Protein AF-A0A1C6HH45-F1 (afdb_monomer_lite)

pLDDT: mean 77.35, std 13.87, range [34.31, 92.75]

Secondary structure (DSSP, 8-state):
--PPPP-HHHHHHHHHHHHTTSTHHHHHHHHHHTS--SS---PPPPHHHHHHTTTSEEEETTTTEEEEEEESSSS-EEEEEEPSSS-EEEEE-TT--EESSPPPPPPP--

Radius of gyration: 18.51 Å; chains: 1; bounding box: 34×42×55 Å

Structure (mmCIF, N/CA/C/O backbone):
data_AF-A0A1C6HH45-F1
#
_entry.id   AF-A0A1C6HH45-F1
#
loop_
_atom_site.group_PDB
_atom_site.id
_atom_site.type_symbol
_atom_site.label_atom_id
_atom_site.label_alt_id
_atom_site.label_comp_id
_atom_site.label_asym_id
_atom_site.label_entity_id
_atom_site.label_seq_id
_atom_site.pdbx_PDB_ins_code
_atom_site.Cartn_x
_atom_site.Cartn_y
_atom_site.Cartn_z
_atom_site.occupancy
_atom_site.B_iso_or_equiv
_atom_site.auth_seq_id
_atom_site.auth_comp_id
_atom_site.auth_asym_id
_atom_site.auth_atom_id
_atom_site.pdbx_PDB_model_num
ATOM 1 N N . MET A 1 1 ? 0.705 -23.686 -12.872 1.00 34.31 1 MET A N 1
ATOM 2 C CA . MET A 1 1 ? 1.581 -22.499 -13.022 1.00 34.31 1 MET A CA 1
ATOM 3 C C . MET A 1 1 ? 0.678 -21.273 -13.137 1.00 34.31 1 MET A C 1
ATOM 5 O O . MET A 1 1 ? -0.115 -21.223 -14.065 1.00 34.31 1 MET A O 1
ATOM 9 N N . LYS A 1 2 ? 0.686 -20.358 -12.158 1.00 37.88 2 LYS A N 1
ATOM 10 C CA . LYS A 1 2 ? -0.200 -19.178 -12.140 1.00 37.88 2 LYS A CA 1
ATOM 11 C C . LYS A 1 2 ? 0.419 -18.113 -13.059 1.00 37.88 2 LYS A C 1
ATOM 13 O O . LYS A 1 2 ? 1.498 -17.610 -12.764 1.00 37.88 2 LYS A O 1
ATOM 18 N N . VAL A 1 3 ? -0.192 -17.879 -14.220 1.00 35.16 3 VAL A N 1
ATOM 19 C CA . VAL A 1 3 ? 0.297 -16.951 -15.256 1.00 35.16 3 VAL A CA 1
ATOM 20 C C . VAL A 1 3 ? 0.375 -15.533 -14.674 1.00 35.16 3 VAL A C 1
ATOM 22 O O . VAL A 1 3 ? -0.574 -15.086 -14.037 1.00 35.16 3 VAL A O 1
ATOM 25 N N . ARG A 1 4 ? 1.509 -14.840 -14.856 1.00 42.97 4 ARG A N 1
ATOM 26 C CA . ARG A 1 4 ? 1.687 -13.443 -14.421 1.00 42.97 4 ARG A CA 1
ATOM 27 C C . ARG A 1 4 ? 0.871 -12.529 -15.347 1.00 42.97 4 ARG A C 1
ATOM 29 O O . ARG A 1 4 ? 1.178 -12.514 -16.541 1.00 42.97 4 ARG A O 1
ATOM 36 N N . PRO A 1 5 ? -0.152 -11.813 -14.850 1.00 47.81 5 PRO A N 1
ATOM 37 C CA . PRO A 1 5 ? -0.999 -10.982 -15.691 1.00 47.81 5 PRO A CA 1
ATOM 38 C C . PRO A 1 5 ? -0.202 -9.817 -16.257 1.00 47.81 5 PRO A C 1
ATOM 40 O O . PRO A 1 5 ? 0.573 -9.171 -15.555 1.00 47.81 5 PRO A O 1
ATOM 43 N N . ILE A 1 6 ? -0.373 -9.599 -17.549 1.00 55.88 6 ILE A N 1
ATOM 44 C CA . ILE A 1 6 ? 0.282 -8.553 -18.315 1.00 55.88 6 ILE A CA 1
ATOM 45 C C . ILE A 1 6 ? -0.082 -7.172 -17.749 1.00 55.88 6 ILE A C 1
ATOM 47 O O . ILE A 1 6 ? -1.249 -6.872 -17.518 1.00 55.88 6 ILE A O 1
ATOM 51 N N . ASP A 1 7 ? 0.937 -6.335 -17.553 1.00 65.69 7 ASP A N 1
ATOM 52 C CA . ASP A 1 7 ? 0.807 -4.917 -17.225 1.00 65.69 7 ASP A CA 1
ATOM 53 C C . ASP A 1 7 ? 0.201 -4.171 -18.425 1.00 65.69 7 ASP A C 1
ATOM 55 O O . ASP A 1 7 ? 0.869 -3.940 -19.440 1.00 65.69 7 ASP A O 1
ATOM 59 N N . ALA A 1 8 ? -1.087 -3.832 -18.327 1.00 64.88 8 ALA A N 1
ATOM 60 C CA . ALA A 1 8 ? -1.814 -3.105 -19.363 1.00 64.88 8 ALA A CA 1
ATOM 61 C C . ALA A 1 8 ? -1.134 -1.769 -19.713 1.00 64.88 8 ALA A C 1
ATOM 63 O O . ALA A 1 8 ? -1.141 -1.379 -20.879 1.00 64.88 8 ALA A O 1
ATOM 64 N N . ASN A 1 9 ? -0.450 -1.119 -18.762 1.00 67.00 9 ASN A N 1
ATOM 65 C CA . ASN A 1 9 ? 0.276 0.127 -19.022 1.00 67.00 9 ASN A CA 1
ATOM 66 C C . ASN A 1 9 ? 1.477 -0.108 -19.939 1.00 67.00 9 ASN A C 1
ATOM 68 O O . ASN A 1 9 ? 1.719 0.655 -20.877 1.00 67.00 9 ASN A O 1
ATOM 72 N N . LYS A 1 10 ? 2.202 -1.212 -19.731 1.00 69.56 10 LYS A N 1
ATOM 73 C CA . LYS A 1 10 ? 3.293 -1.620 -20.622 1.00 69.56 10 LYS A CA 1
ATOM 74 C C . LYS A 1 10 ? 2.781 -1.943 -22.026 1.00 69.56 10 LYS A C 1
ATOM 76 O O . LYS A 1 10 ? 3.432 -1.565 -23.000 1.00 69.56 10 LYS A O 1
ATOM 81 N N . LEU A 1 11 ? 1.624 -2.598 -22.142 1.00 74.44 11 LEU A N 1
ATOM 82 C CA . LEU A 1 11 ? 0.983 -2.874 -23.434 1.00 74.44 11 LEU A CA 1
ATOM 83 C C . LEU A 1 11 ? 0.544 -1.592 -24.150 1.00 74.44 11 LEU A C 1
ATOM 85 O O . LEU A 1 11 ? 0.846 -1.437 -25.330 1.00 74.44 11 LEU A O 1
ATOM 89 N N . LEU A 1 12 ? -0.104 -0.662 -23.443 1.00 74.50 12 LEU A N 1
ATOM 90 C CA . LEU A 1 12 ? -0.526 0.631 -23.992 1.00 74.50 12 LEU A CA 1
ATOM 91 C C . LEU A 1 12 ? 0.666 1.451 -24.491 1.00 74.50 12 LEU A C 1
ATOM 93 O O . LEU A 1 12 ? 0.608 2.024 -25.578 1.00 74.50 12 LEU A O 1
ATOM 97 N N . ARG A 1 13 ? 1.776 1.455 -23.742 1.00 74.69 13 ARG A N 1
ATOM 98 C CA . ARG A 1 13 ? 3.011 2.132 -24.156 1.00 74.69 13 ARG A CA 1
ATOM 99 C C . ARG A 1 13 ? 3.567 1.544 -25.452 1.00 74.69 13 ARG A C 1
ATOM 101 O O . ARG A 1 13 ? 3.833 2.282 -26.392 1.00 74.69 13 ARG A O 1
ATOM 108 N N . VAL A 1 14 ? 3.697 0.218 -25.524 1.00 76.56 14 VAL A N 1
ATOM 109 C CA . VAL A 1 14 ? 4.181 -0.477 -26.730 1.00 76.56 14 VAL A CA 1
ATOM 110 C C . VAL A 1 14 ? 3.245 -0.242 -27.917 1.00 76.56 14 VAL A C 1
ATOM 112 O O . VAL A 1 14 ? 3.727 -0.023 -29.028 1.00 76.56 14 VAL A O 1
ATOM 115 N N . LEU A 1 15 ? 1.931 -0.251 -27.689 1.00 81.50 15 LEU A N 1
ATOM 116 C CA . LEU A 1 15 ? 0.933 -0.009 -28.724 1.00 81.50 15 LEU A CA 1
ATOM 117 C C . LEU A 1 15 ? 1.058 1.404 -29.304 1.00 81.50 15 LEU A C 1
ATOM 119 O O . LEU A 1 15 ? 1.147 1.552 -30.519 1.00 81.50 15 LEU A O 1
ATOM 123 N N . ASN A 1 16 ? 1.128 2.429 -28.454 1.00 78.81 16 ASN A N 1
ATOM 124 C CA . ASN A 1 16 ? 1.261 3.813 -28.908 1.00 78.81 16 ASN A CA 1
ATOM 125 C C . ASN A 1 16 ? 2.582 4.043 -29.650 1.00 78.81 16 ASN A C 1
ATOM 127 O O . ASN A 1 16 ? 2.571 4.623 -30.733 1.00 78.81 16 ASN A O 1
ATOM 131 N N . SER A 1 17 ? 3.701 3.541 -29.116 1.00 80.38 17 SER A N 1
ATOM 132 C CA . SER A 1 17 ? 5.020 3.743 -29.726 1.00 80.38 17 SER A CA 1
ATOM 133 C C . SER A 1 17 ? 5.175 3.060 -31.087 1.00 80.38 17 SER A C 1
ATOM 135 O O . SER A 1 17 ? 5.828 3.613 -31.963 1.00 80.38 17 SER A O 1
ATOM 137 N N . ASN A 1 18 ? 4.596 1.870 -31.281 1.00 78.62 18 ASN A N 1
ATOM 138 C CA . ASN A 1 18 ? 4.813 1.086 -32.505 1.00 78.62 18 ASN A CA 1
ATOM 139 C C . ASN A 1 18 ? 3.662 1.183 -33.508 1.00 78.62 18 ASN A C 1
ATOM 141 O O . ASN A 1 18 ? 3.886 1.041 -34.705 1.00 78.62 18 ASN A O 1
ATOM 145 N N . PHE A 1 19 ? 2.434 1.413 -33.039 1.00 77.19 19 PHE A N 1
ATOM 146 C CA . PHE A 1 19 ? 1.228 1.282 -33.858 1.00 77.19 19 PHE A CA 1
ATOM 147 C C . PHE A 1 19 ? 0.311 2.506 -33.804 1.00 77.19 19 PHE A C 1
ATOM 149 O O . PHE A 1 19 ? -0.672 2.532 -34.540 1.00 77.19 19 PHE A O 1
ATOM 156 N N . GLY A 1 20 ? 0.622 3.539 -33.009 1.00 69.88 20 GLY A N 1
ATOM 157 C CA . GLY A 1 20 ? -0.244 4.709 -32.797 1.00 69.88 20 GLY A CA 1
ATOM 158 C C . GLY A 1 20 ? -0.635 5.487 -34.064 1.00 69.88 20 GLY A C 1
ATOM 159 O O . GLY A 1 20 ? -1.624 6.210 -34.054 1.00 69.88 20 GLY A O 1
ATOM 160 N N . HIS A 1 21 ? 0.094 5.301 -35.167 1.00 71.31 21 HIS A N 1
ATOM 161 C CA . HIS A 1 21 ? -0.182 5.901 -36.478 1.00 71.31 21 HIS A CA 1
ATOM 162 C C . HIS A 1 21 ? -1.142 5.073 -37.358 1.00 71.31 21 HIS A C 1
ATOM 164 O O . HIS A 1 21 ? -1.508 5.508 -38.448 1.00 71.31 21 HIS A O 1
ATOM 170 N N . THR A 1 22 ? -1.552 3.879 -36.920 1.00 72.06 22 THR A N 1
ATOM 171 C CA . THR A 1 22 ? -2.461 2.997 -37.669 1.00 72.06 22 THR A CA 1
ATOM 172 C C . THR A 1 22 ? -3.874 3.036 -37.091 1.00 72.06 22 THR A C 1
ATOM 174 O O . THR A 1 22 ? -4.062 3.007 -35.876 1.00 72.06 22 THR A O 1
ATOM 177 N N . GLY A 1 23 ? -4.898 3.031 -37.953 1.00 68.75 23 GLY A N 1
ATOM 178 C CA . GLY A 1 23 ? -6.306 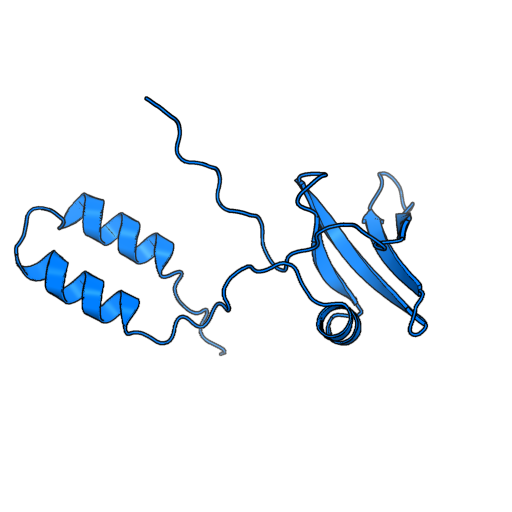3.056 -37.518 1.00 68.75 23 GLY A CA 1
ATOM 179 C C . GLY A 1 23 ? -6.713 1.881 -36.612 1.00 68.75 23 GLY A C 1
ATOM 180 O O . GLY A 1 23 ? -7.642 2.005 -35.819 1.00 68.75 23 GLY A O 1
ATOM 181 N N . GLY A 1 24 ? -5.982 0.759 -36.664 1.00 72.81 24 GLY A N 1
ATOM 182 C CA . GLY A 1 24 ? -6.198 -0.398 -35.789 1.00 72.81 24 GLY A CA 1
ATOM 183 C C . GLY A 1 24 ? -5.767 -0.188 -34.331 1.00 72.81 24 GLY A C 1
ATOM 184 O O . GLY A 1 24 ? -6.254 -0.898 -33.450 1.00 72.81 24 GLY A O 1
ATOM 185 N N . ALA A 1 25 ? -4.909 0.797 -34.041 1.00 75.88 25 ALA A N 1
ATOM 186 C CA . ALA A 1 25 ? -4.446 1.057 -32.678 1.00 75.88 25 ALA A CA 1
ATOM 187 C C . ALA A 1 25 ? -5.560 1.572 -31.761 1.00 75.88 25 ALA A C 1
ATOM 189 O O . ALA A 1 25 ? -5.589 1.215 -30.586 1.00 75.88 25 ALA A O 1
ATOM 190 N N . ALA A 1 26 ? -6.522 2.331 -32.294 1.00 72.50 26 ALA A N 1
ATOM 191 C CA . ALA A 1 26 ? -7.687 2.771 -31.527 1.00 72.50 26 ALA A CA 1
ATOM 192 C C . ALA A 1 26 ? -8.530 1.577 -31.041 1.00 72.50 26 ALA A C 1
ATOM 194 O O . ALA A 1 26 ? -8.914 1.522 -29.874 1.00 72.50 26 ALA A O 1
ATOM 195 N N . VAL A 1 27 ? -8.740 0.581 -31.909 1.00 77.44 27 VAL A N 1
ATOM 196 C CA . VAL A 1 27 ? -9.486 -0.645 -31.579 1.00 77.44 27 VAL A CA 1
ATOM 197 C C . VAL A 1 27 ? -8.721 -1.498 -30.565 1.00 77.44 27 VAL A C 1
ATOM 199 O O . VAL A 1 27 ? -9.301 -1.975 -29.594 1.00 77.44 27 VAL A O 1
ATOM 202 N N . MET A 1 28 ? -7.404 -1.658 -30.734 1.00 76.00 28 MET A N 1
ATOM 203 C CA . MET A 1 28 ? -6.580 -2.389 -29.762 1.00 76.00 28 MET A CA 1
ATOM 204 C C . MET A 1 28 ? -6.543 -1.700 -28.396 1.00 76.00 28 MET A C 1
ATOM 206 O O . MET A 1 28 ? -6.587 -2.383 -27.377 1.00 76.00 28 MET A O 1
ATOM 210 N N . LYS A 1 29 ? -6.515 -0.364 -28.357 1.00 74.44 29 LYS A N 1
ATOM 211 C CA . LYS A 1 29 ? -6.575 0.406 -27.111 1.00 74.44 29 LYS A CA 1
ATOM 212 C C . LYS A 1 29 ? -7.884 0.149 -26.366 1.00 74.44 29 LYS A C 1
ATOM 214 O O . LYS A 1 29 ? -7.842 -0.201 -25.192 1.00 74.44 29 LYS A O 1
ATOM 219 N N . GLN A 1 30 ? -9.016 0.208 -27.070 1.00 72.94 30 GLN A N 1
ATOM 220 C CA . GLN A 1 30 ? -10.324 -0.114 -26.492 1.00 72.94 30 GLN A CA 1
ATOM 221 C C . GLN A 1 30 ? -10.396 -1.554 -25.976 1.00 72.94 30 GLN A C 1
ATOM 223 O O . GLN A 1 30 ? -10.958 -1.792 -24.914 1.00 72.94 30 GLN A O 1
ATOM 228 N N . LEU A 1 31 ? -9.802 -2.519 -26.685 1.00 73.88 31 LEU A N 1
ATOM 229 C CA . LEU A 1 31 ? -9.756 -3.912 -26.234 1.00 73.88 31 LEU A CA 1
ATOM 230 C C . LEU A 1 31 ? -8.905 -4.093 -24.974 1.00 73.88 31 LEU A C 1
ATOM 232 O O . LEU A 1 31 ? -9.283 -4.894 -24.124 1.00 73.88 31 LEU A O 1
ATOM 236 N N . ILE A 1 32 ? -7.790 -3.364 -24.849 1.00 74.25 32 ILE A N 1
ATOM 237 C CA . ILE A 1 32 ? -6.926 -3.373 -23.657 1.00 74.25 32 ILE A CA 1
ATOM 238 C C . ILE A 1 32 ? -7.634 -2.712 -22.470 1.00 74.25 32 ILE A C 1
ATOM 240 O O . ILE A 1 32 ? -7.600 -3.261 -21.375 1.00 74.25 32 ILE A O 1
ATOM 244 N N . GLU A 1 33 ? -8.301 -1.577 -22.682 1.00 66.94 33 GLU A N 1
ATOM 245 C CA . GLU A 1 33 ? -9.089 -0.880 -21.652 1.00 66.94 33 GLU A CA 1
ATOM 246 C C . GLU A 1 33 ? -10.320 -1.690 -21.216 1.00 66.94 33 GLU A C 1
ATOM 248 O O . GLU A 1 33 ? -10.710 -1.647 -20.052 1.00 66.94 33 GLU A O 1
ATOM 253 N N . ALA A 1 34 ? -10.914 -2.459 -22.133 1.00 64.31 34 ALA A N 1
ATOM 254 C CA . ALA A 1 34 ? -12.034 -3.353 -21.853 1.00 64.31 34 ALA A CA 1
ATOM 255 C C . ALA A 1 34 ? -11.603 -4.704 -21.262 1.00 64.31 34 ALA A C 1
ATOM 257 O O . ALA A 1 34 ? -12.460 -5.460 -20.794 1.00 64.31 34 ALA A O 1
ATOM 258 N N . GLN A 1 35 ? -10.304 -5.043 -21.278 1.00 68.00 35 GLN A N 1
ATOM 259 C CA . GLN A 1 35 ? -9.839 -6.182 -20.494 1.00 68.00 35 GLN A CA 1
ATOM 260 C C . GLN A 1 35 ? -10.073 -5.856 -19.019 1.00 68.00 35 GLN A C 1
ATOM 262 O O . GLN A 1 35 ? -9.732 -4.757 -18.585 1.00 68.00 35 GLN A O 1
ATOM 267 N N . PRO A 1 36 ? -10.592 -6.799 -18.217 1.00 51.84 36 PRO A N 1
ATOM 268 C CA . PRO A 1 36 ? -10.591 -6.633 -16.776 1.00 51.84 36 PRO A CA 1
ATOM 269 C C . PRO A 1 36 ? -9.131 -6.508 -16.330 1.00 51.84 36 PRO A C 1
ATOM 271 O O . PRO A 1 36 ? -8.401 -7.498 -16.246 1.00 51.84 36 PRO A O 1
ATOM 274 N N . THR A 1 37 ? -8.674 -5.278 -16.100 1.00 53.47 37 THR A N 1
ATOM 275 C CA . THR A 1 37 ? -7.344 -5.020 -15.567 1.00 53.47 37 THR A CA 1
ATOM 276 C C . THR A 1 37 ? -7.304 -5.655 -14.186 1.00 53.47 37 THR A C 1
ATOM 278 O O . THR A 1 37 ? -7.997 -5.229 -13.265 1.00 53.47 37 THR A O 1
ATOM 281 N N . LEU A 1 38 ? -6.529 -6.731 -14.050 1.00 50.50 38 LEU A N 1
ATOM 282 C CA . LEU A 1 38 ? -6.432 -7.498 -12.805 1.00 50.50 38 LEU A CA 1
ATOM 283 C C . LEU A 1 38 ? -5.787 -6.699 -11.661 1.00 50.50 38 LEU A C 1
ATOM 285 O O . LEU A 1 38 ? -5.841 -7.119 -10.506 1.00 50.50 38 LEU A O 1
ATOM 289 N N . THR A 1 39 ? -5.189 -5.548 -11.961 1.00 54.94 39 THR A N 1
ATOM 290 C CA . THR A 1 39 ? -4.741 -4.576 -10.970 1.00 54.94 39 THR A CA 1
ATOM 291 C C . THR A 1 39 ? -5.910 -3.670 -10.605 1.00 54.94 39 THR A C 1
ATOM 293 O O . THR A 1 39 ? -6.365 -2.874 -11.425 1.00 54.94 39 THR A O 1
ATOM 296 N N . LYS A 1 40 ? -6.386 -3.777 -9.358 1.00 57.50 40 LYS A N 1
ATOM 297 C CA . LYS A 1 40 ? -7.233 -2.736 -8.760 1.00 57.50 40 LYS A CA 1
ATOM 298 C C . LYS A 1 40 ? -6.544 -1.370 -8.945 1.00 57.50 40 LYS A C 1
ATOM 300 O O . LYS A 1 40 ? -5.309 -1.332 -8.862 1.00 57.50 40 LYS A O 1
ATOM 305 N N . PRO A 1 41 ? -7.292 -0.275 -9.178 1.00 60.56 41 PRO A N 1
ATOM 306 C CA . PRO A 1 41 ? -6.715 1.066 -9.160 1.00 60.56 41 PRO A CA 1
ATOM 307 C C . PRO A 1 41 ? -5.893 1.253 -7.877 1.00 60.56 41 PRO A C 1
ATOM 309 O O . PRO A 1 41 ? -6.281 0.772 -6.810 1.00 60.56 41 PRO A O 1
ATOM 312 N N . ASN A 1 42 ? -4.714 1.873 -7.996 1.00 73.19 42 ASN A N 1
ATOM 313 C CA . ASN A 1 42 ? -3.780 2.060 -6.881 1.00 73.19 42 ASN A CA 1
ATOM 314 C C . ASN A 1 42 ? -4.244 3.224 -5.993 1.00 73.19 42 ASN A C 1
ATOM 316 O O . ASN A 1 42 ? -3.587 4.257 -5.884 1.00 73.19 42 ASN A O 1
ATOM 320 N N . GLU A 1 43 ? -5.432 3.062 -5.426 1.00 81.19 43 GLU A N 1
ATOM 321 C CA . GLU A 1 43 ? -6.032 3.959 -4.449 1.00 81.19 43 GLU A CA 1
ATOM 322 C C . GLU A 1 43 ? -5.354 3.776 -3.082 1.00 81.19 43 GLU A C 1
ATOM 324 O O . GLU A 1 43 ? -4.770 2.714 -2.817 1.00 81.19 43 GLU A O 1
ATOM 329 N N . PRO A 1 44 ? -5.385 4.801 -2.209 1.00 86.19 44 PRO A N 1
ATOM 330 C CA . PRO A 1 44 ? -4.884 4.654 -0.851 1.00 86.19 44 PRO A CA 1
ATOM 331 C C . PRO A 1 44 ? -5.668 3.550 -0.135 1.00 86.19 44 PRO A C 1
ATOM 333 O O . PRO A 1 44 ? -6.899 3.560 -0.117 1.00 86.19 44 PRO A O 1
ATOM 336 N N . LEU A 1 45 ? -4.942 2.598 0.447 1.00 87.81 45 LEU A N 1
ATOM 337 C CA . LEU A 1 45 ? -5.524 1.449 1.126 1.00 87.81 45 LEU A CA 1
ATOM 338 C C . LEU A 1 45 ? -6.3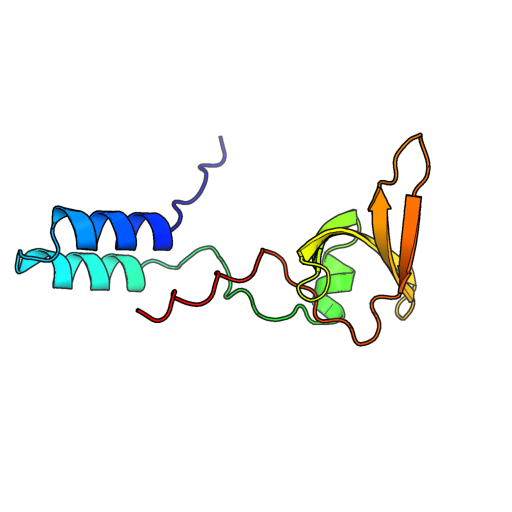55 1.907 2.322 1.00 87.81 45 LEU A C 1
ATOM 340 O O . LEU A 1 45 ? -5.921 2.719 3.143 1.00 87.81 45 LEU A O 1
ATOM 344 N N . THR A 1 46 ? -7.551 1.342 2.438 1.00 89.38 46 THR A N 1
ATOM 345 C CA . THR A 1 46 ? -8.405 1.565 3.605 1.00 89.38 46 THR A CA 1
ATOM 346 C C . THR A 1 46 ? -7.881 0.801 4.822 1.00 89.38 46 THR A C 1
ATOM 348 O O . THR A 1 46 ? -7.195 -0.212 4.689 1.00 89.38 46 THR A O 1
ATOM 351 N N . MET A 1 47 ? -8.256 1.230 6.035 1.00 86.88 47 MET A N 1
ATOM 352 C CA . MET A 1 47 ? -7.845 0.547 7.274 1.00 86.88 47 MET A CA 1
ATOM 353 C C . MET A 1 47 ? -8.243 -0.938 7.284 1.00 86.88 47 MET A C 1
ATOM 355 O O . MET A 1 47 ? -7.487 -1.791 7.73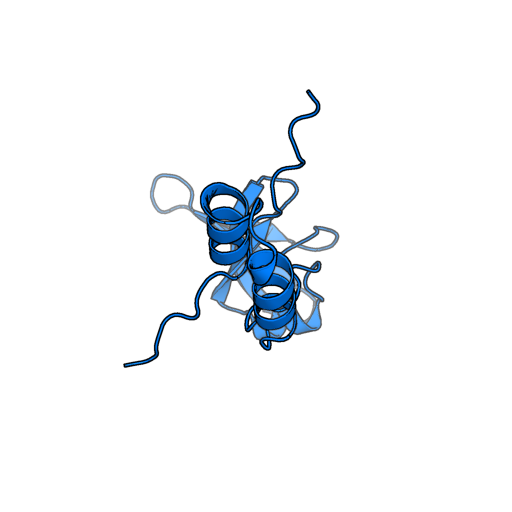7 1.00 86.88 47 MET A O 1
ATOM 359 N N . LYS A 1 48 ? -9.407 -1.266 6.713 1.00 87.56 48 LYS A N 1
ATOM 360 C CA . LYS A 1 48 ? -9.863 -2.651 6.565 1.00 87.56 48 LYS A CA 1
ATOM 361 C C . LYS A 1 48 ? -8.940 -3.465 5.652 1.00 87.56 48 LYS A C 1
ATOM 363 O O . LYS A 1 48 ? -8.559 -4.574 6.010 1.00 87.56 48 LYS A O 1
ATOM 368 N N . GLU A 1 49 ? -8.568 -2.919 4.496 1.00 87.88 49 GLU A N 1
ATOM 369 C CA . GLU A 1 49 ? -7.663 -3.599 3.560 1.00 87.88 49 GLU A CA 1
ATOM 370 C C . GLU A 1 49 ? -6.258 -3.762 4.137 1.00 87.88 49 GLU A C 1
ATOM 372 O O . GLU A 1 49 ? -5.624 -4.789 3.913 1.00 87.88 49 GLU A O 1
ATOM 377 N N . LEU A 1 50 ? -5.787 -2.787 4.915 1.00 89.06 50 LEU A N 1
ATOM 378 C CA . LEU A 1 50 ? -4.525 -2.885 5.645 1.00 89.06 50 LEU A CA 1
ATOM 379 C C . LEU A 1 50 ? -4.563 -4.055 6.639 1.00 89.06 50 LEU A C 1
ATOM 381 O O . LEU A 1 50 ? -3.649 -4.875 6.650 1.00 89.06 50 LEU A O 1
ATOM 385 N N . ARG A 1 51 ? -5.655 -4.230 7.392 1.00 87.38 51 ARG A N 1
ATOM 386 C CA . ARG A 1 51 ? -5.805 -5.394 8.286 1.00 87.38 51 ARG A CA 1
ATOM 387 C C . ARG A 1 51 ? -5.743 -6.728 7.533 1.00 87.38 51 ARG A C 1
ATOM 389 O O . ARG A 1 51 ? -5.072 -7.657 7.977 1.00 87.38 51 ARG A O 1
ATOM 396 N N . GLU A 1 52 ? -6.390 -6.817 6.372 1.00 88.81 52 GLU A N 1
ATOM 397 C CA . GLU A 1 52 ? -6.348 -8.011 5.506 1.00 88.81 52 GLU A CA 1
ATOM 398 C C . GLU A 1 52 ? -4.947 -8.283 4.922 1.00 88.81 52 GLU A C 1
ATOM 400 O O . GLU A 1 52 ? -4.642 -9.406 4.516 1.00 88.81 52 GLU A O 1
ATOM 405 N N . MET A 1 53 ? -4.087 -7.264 4.880 1.00 88.81 53 MET A N 1
ATOM 406 C CA . MET A 1 53 ? -2.733 -7.311 4.329 1.00 88.81 53 MET A CA 1
ATOM 407 C C . MET A 1 53 ? -1.638 -7.525 5.385 1.00 88.81 53 MET A C 1
ATOM 409 O O . MET A 1 53 ? -0.468 -7.288 5.090 1.00 88.81 53 MET A O 1
ATOM 413 N N . ASN A 1 54 ? -1.971 -7.994 6.590 1.00 91.19 54 ASN A N 1
ATOM 414 C CA . ASN A 1 54 ? -0.972 -8.279 7.623 1.00 91.19 54 ASN A CA 1
ATOM 415 C C . ASN A 1 54 ? 0.166 -9.184 7.097 1.00 91.19 54 ASN A C 1
ATOM 417 O O . ASN A 1 54 ? -0.080 -10.236 6.502 1.00 91.19 54 ASN A O 1
ATOM 421 N N . GLY A 1 55 ? 1.414 -8.762 7.298 1.00 88.31 55 GLY A N 1
ATOM 422 C CA . GLY A 1 55 ? 2.628 -9.426 6.820 1.00 88.31 55 GLY A CA 1
ATOM 423 C C . GLY A 1 55 ? 2.950 -9.217 5.335 1.00 88.31 55 GLY A C 1
ATOM 424 O O . GLY A 1 55 ? 3.936 -9.773 4.849 1.00 88.31 55 GLY A O 1
ATOM 425 N N . GLN A 1 56 ? 2.150 -8.449 4.588 1.00 91.88 56 GLN A N 1
ATOM 426 C CA . GLN A 1 56 ? 2.408 -8.154 3.174 1.00 91.88 56 GLN A CA 1
ATOM 427 C C . GLN A 1 56 ? 3.201 -6.851 2.996 1.00 91.88 56 GLN A C 1
ATOM 429 O O . GLN A 1 56 ? 3.093 -5.938 3.818 1.00 91.88 56 GLN A O 1
ATOM 434 N N . PRO A 1 57 ? 3.990 -6.730 1.912 1.00 91.00 57 PRO A N 1
ATOM 435 C CA . PRO A 1 57 ? 4.665 -5.485 1.586 1.00 91.00 57 PRO A CA 1
ATOM 436 C C . PRO A 1 57 ? 3.668 -4.419 1.121 1.00 91.00 57 PRO A C 1
ATOM 438 O O . PRO A 1 57 ? 2.741 -4.694 0.354 1.00 91.00 57 PRO A O 1
ATOM 441 N N . VAL A 1 58 ? 3.906 -3.187 1.551 1.00 90.69 58 VAL A N 1
ATOM 442 C CA . VAL A 1 58 ? 3.135 -1.997 1.198 1.00 90.69 58 VAL A CA 1
ATOM 443 C C . VAL A 1 58 ? 4.063 -0.848 0.806 1.00 90.69 58 VAL A C 1
ATOM 445 O O . VAL A 1 58 ? 5.217 -0.784 1.235 1.00 90.69 58 VAL A O 1
ATOM 448 N N . TRP A 1 59 ? 3.559 0.059 -0.025 1.00 90.81 59 TRP A N 1
ATOM 449 C CA . TRP A 1 59 ? 4.271 1.240 -0.499 1.00 90.81 59 TRP A CA 1
ATOM 450 C C . TRP A 1 59 ? 3.842 2.486 0.275 1.00 90.81 59 TRP A C 1
ATOM 452 O O . TRP A 1 59 ? 2.654 2.815 0.323 1.00 90.81 59 TRP A O 1
ATOM 462 N N . LEU A 1 60 ? 4.807 3.215 0.832 1.00 89.88 60 LEU A N 1
ATOM 463 C CA . LEU A 1 60 ? 4.574 4.508 1.469 1.00 89.88 60 LEU A CA 1
ATOM 464 C C . LEU A 1 60 ? 4.913 5.615 0.475 1.00 89.88 60 LEU A C 1
ATOM 466 O O . LEU A 1 60 ? 6.074 5.807 0.117 1.00 89.88 60 LEU A O 1
ATOM 470 N N . ALA A 1 61 ? 3.900 6.361 0.029 1.00 86.69 61 ALA A N 1
ATOM 471 C CA . ALA A 1 61 ? 4.089 7.373 -1.011 1.00 86.69 61 ALA A CA 1
ATOM 472 C C . ALA A 1 61 ? 4.908 8.586 -0.548 1.00 86.69 61 ALA A C 1
ATOM 474 O O . ALA A 1 61 ? 5.651 9.146 -1.347 1.00 86.69 61 ALA A O 1
ATOM 475 N N . GLU A 1 62 ? 4.782 8.973 0.722 1.00 85.12 62 GLU A N 1
ATOM 476 C CA . GLU A 1 62 ? 5.489 10.128 1.295 1.00 85.12 62 GLU A CA 1
ATOM 477 C C . GLU A 1 62 ? 6.999 9.894 1.363 1.00 85.12 62 GLU A C 1
ATOM 479 O O . GLU A 1 62 ? 7.786 10.760 0.996 1.00 85.12 62 GLU A O 1
ATOM 484 N N . GLU A 1 63 ? 7.395 8.695 1.786 1.00 84.44 63 GLU A N 1
ATOM 485 C CA . GLU A 1 63 ? 8.800 8.320 1.948 1.00 84.44 63 GLU A CA 1
ATOM 486 C C . GLU A 1 63 ? 9.377 7.653 0.688 1.00 84.44 63 GLU A C 1
ATOM 488 O O . GLU A 1 63 ? 10.587 7.484 0.579 1.00 84.44 63 GLU A O 1
ATOM 493 N N . LYS A 1 64 ? 8.523 7.305 -0.288 1.00 87.69 64 LYS A N 1
ATOM 494 C CA . LYS A 1 64 ? 8.872 6.566 -1.513 1.00 87.69 64 LYS A CA 1
ATOM 495 C C . LYS A 1 64 ? 9.651 5.274 -1.223 1.00 87.69 64 LYS A C 1
ATOM 497 O O . LYS A 1 64 ? 10.637 4.962 -1.892 1.00 87.69 64 LYS A O 1
ATOM 502 N N . VAL A 1 65 ? 9.200 4.514 -0.227 1.00 89.00 65 VAL A N 1
ATOM 503 C CA . VAL A 1 65 ? 9.835 3.262 0.214 1.00 89.00 65 VAL A CA 1
ATOM 504 C C . VAL A 1 65 ? 8.821 2.137 0.396 1.00 89.00 65 VAL A C 1
ATOM 506 O O . VAL A 1 65 ? 7.625 2.361 0.603 1.00 89.00 65 VAL A O 1
ATOM 509 N N . TRP A 1 66 ? 9.334 0.908 0.349 1.00 91.12 66 TRP A N 1
ATOM 510 C CA . TRP A 1 66 ? 8.601 -0.295 0.726 1.00 91.12 66 TRP A CA 1
ATOM 511 C C . TRP A 1 66 ? 8.753 -0.583 2.219 1.00 91.12 66 TRP A C 1
ATOM 513 O O . TRP A 1 66 ? 9.846 -0.456 2.771 1.00 91.12 66 TRP A O 1
ATOM 523 N N . ALA A 1 67 ? 7.672 -1.045 2.839 1.00 92.62 67 ALA A N 1
ATOM 524 C CA . ALA A 1 67 ? 7.653 -1.541 4.210 1.00 92.62 67 ALA A CA 1
ATOM 525 C C . ALA A 1 67 ? 6.834 -2.830 4.303 1.00 92.62 67 ALA A C 1
ATOM 527 O O . ALA A 1 67 ? 5.980 -3.092 3.455 1.00 92.62 67 ALA A O 1
ATOM 528 N N . LEU A 1 68 ? 7.073 -3.630 5.337 1.00 92.75 68 LEU A N 1
ATOM 529 C CA . LEU A 1 68 ? 6.188 -4.733 5.703 1.00 92.75 68 LEU A CA 1
ATOM 530 C C . LEU A 1 68 ? 5.097 -4.217 6.630 1.00 92.75 68 LEU A C 1
ATOM 532 O O . LEU A 1 68 ? 5.384 -3.520 7.598 1.00 92.75 68 LEU A O 1
ATOM 536 N N . LEU A 1 69 ? 3.851 -4.562 6.341 1.00 92.56 69 LEU A N 1
ATOM 537 C CA . LEU A 1 69 ? 2.737 -4.190 7.195 1.00 92.56 69 LEU A CA 1
ATOM 538 C C . LEU A 1 69 ? 2.629 -5.165 8.367 1.00 92.56 69 LEU A C 1
ATOM 540 O O . LEU A 1 69 ? 2.505 -6.368 8.148 1.00 92.56 69 LEU A O 1
ATOM 544 N N . GLN A 1 70 ? 2.638 -4.656 9.593 1.00 92.19 70 GLN A N 1
ATOM 545 C CA . GLN A 1 70 ? 2.468 -5.450 10.804 1.00 92.19 70 GLN A CA 1
ATOM 546 C C . GLN A 1 70 ? 1.238 -4.961 11.563 1.00 92.19 70 GLN A C 1
ATOM 548 O O . GLN A 1 70 ? 1.182 -3.821 12.017 1.00 92.19 70 GLN A O 1
ATOM 553 N N . VAL A 1 71 ? 0.249 -5.837 11.704 1.00 91.31 71 VAL A N 1
ATOM 554 C CA . VAL A 1 71 ? -0.951 -5.592 12.510 1.00 91.31 71 VAL A CA 1
ATOM 555 C C . VAL A 1 71 ? -0.727 -6.218 13.881 1.00 91.31 71 VAL A C 1
ATOM 557 O O . VAL A 1 71 ? -0.466 -7.422 13.968 1.00 91.31 71 VAL A O 1
ATOM 560 N N . TRP A 1 72 ? -0.807 -5.403 14.930 1.00 86.75 72 TRP A N 1
ATOM 561 C CA . TRP A 1 72 ? -0.738 -5.851 16.321 1.00 86.75 72 TRP A CA 1
ATOM 562 C C . TRP A 1 72 ? -2.144 -6.057 16.881 1.00 86.75 72 TRP A C 1
ATOM 564 O O . TRP A 1 72 ? -2.467 -7.160 17.306 1.00 86.75 72 TRP A O 1
ATOM 574 N N . ASP A 1 73 ? -2.983 -5.023 16.765 1.00 85.44 73 ASP A N 1
ATOM 575 C CA . ASP A 1 73 ? -4.395 -5.005 17.163 1.00 85.44 73 ASP A CA 1
ATOM 576 C C . ASP A 1 73 ? -5.222 -4.221 16.130 1.00 85.44 73 ASP A C 1
ATOM 578 O O . ASP A 1 73 ? -4.679 -3.674 15.168 1.00 85.44 73 ASP A O 1
ATOM 582 N N . ASP A 1 74 ? -6.537 -4.110 16.348 1.00 76.50 74 ASP A N 1
ATOM 583 C CA . ASP A 1 74 ? -7.457 -3.414 15.440 1.00 76.50 74 ASP A CA 1
ATOM 584 C C . ASP A 1 74 ? -7.015 -1.975 15.107 1.00 76.50 74 ASP A C 1
ATOM 586 O O . ASP A 1 74 ? -7.089 -1.560 13.946 1.00 76.50 74 ASP A O 1
ATOM 590 N N . ASP A 1 75 ? -6.507 -1.229 16.084 1.00 78.88 75 ASP A N 1
ATOM 591 C CA . ASP A 1 75 ? -6.111 0.174 15.898 1.00 78.88 75 ASP A CA 1
ATOM 592 C C . ASP A 1 75 ? -4.588 0.377 15.831 1.00 78.88 75 ASP A C 1
ATOM 594 O O . ASP A 1 75 ? -4.116 1.481 15.556 1.00 78.88 75 ASP A O 1
ATOM 598 N N . ASN A 1 76 ? -3.813 -0.694 16.027 1.00 86.44 76 ASN A N 1
ATOM 599 C CA . ASN A 1 76 ? -2.354 -0.658 16.091 1.00 86.44 76 ASN A CA 1
ATOM 600 C C . ASN A 1 76 ? -1.765 -1.372 14.876 1.00 86.44 76 ASN A C 1
ATOM 602 O O . ASN A 1 76 ? -1.549 -2.588 14.887 1.00 86.44 76 ASN A O 1
ATOM 606 N N . ILE A 1 77 ? -1.507 -0.599 13.822 1.00 90.31 77 ILE A N 1
ATOM 607 C CA . ILE A 1 77 ? -0.852 -1.077 12.605 1.00 90.31 77 ILE A CA 1
ATOM 608 C C . ILE A 1 77 ? 0.420 -0.266 12.379 1.00 90.31 77 ILE A C 1
ATOM 610 O O . ILE A 1 77 ? 0.385 0.967 12.332 1.00 90.31 77 ILE A O 1
ATOM 614 N N . ASP A 1 78 ? 1.527 -0.974 12.184 1.00 92.75 78 ASP A N 1
ATOM 615 C CA . ASP A 1 78 ? 2.831 -0.390 11.913 1.00 92.75 78 ASP A CA 1
ATOM 616 C C . ASP A 1 78 ? 3.340 -0.780 10.524 1.00 92.75 78 ASP A C 1
ATOM 618 O O . ASP A 1 78 ? 3.142 -1.895 10.036 1.00 92.75 78 ASP A O 1
ATOM 622 N N . ALA A 1 79 ? 4.056 0.146 9.898 1.00 92.06 79 ALA A N 1
ATOM 623 C CA . ALA A 1 79 ? 4.942 -0.130 8.785 1.00 92.06 79 ALA A CA 1
ATOM 624 C C . ALA A 1 79 ? 6.328 -0.460 9.349 1.00 92.06 79 ALA A C 1
ATOM 626 O O . ALA A 1 79 ? 6.924 0.340 10.075 1.00 92.06 79 ALA A O 1
ATOM 627 N N . VAL A 1 80 ? 6.834 -1.645 9.022 1.00 92.38 80 VAL A N 1
ATOM 628 C CA . VAL A 1 80 ? 8.129 -2.158 9.468 1.00 92.38 80 VAL A CA 1
ATOM 629 C C . VAL A 1 80 ? 9.138 -2.047 8.332 1.00 92.38 80 VAL A C 1
ATOM 631 O O . VAL A 1 80 ? 8.966 -2.626 7.257 1.00 92.38 80 VAL A O 1
ATOM 634 N N . PHE A 1 81 ? 10.219 -1.323 8.589 1.00 89.88 81 PHE A N 1
ATOM 635 C CA . PHE A 1 81 ? 11.314 -1.091 7.657 1.00 89.88 81 PHE A CA 1
ATOM 636 C C . PHE A 1 81 ? 12.540 -1.884 8.090 1.00 89.88 81 PHE A C 1
ATOM 638 O O . PHE A 1 81 ? 12.906 -1.900 9.269 1.00 89.88 81 PHE A O 1
ATOM 645 N N . SER A 1 82 ? 13.216 -2.505 7.126 1.00 83.25 82 SER A N 1
ATOM 646 C CA . SER A 1 82 ? 14.532 -3.093 7.360 1.00 83.25 82 SER A CA 1
ATOM 647 C C . SER A 1 82 ? 15.588 -1.993 7.446 1.00 83.25 82 SER A C 1
ATOM 649 O O . SER A 1 82 ? 15.705 -1.184 6.524 1.00 83.25 82 SER A O 1
ATOM 651 N N . MET A 1 83 ? 16.397 -2.001 8.502 1.00 81.88 83 MET A N 1
ATOM 652 C CA . MET A 1 83 ? 17.600 -1.175 8.605 1.00 81.88 83 MET A CA 1
ATOM 653 C C . MET A 1 83 ? 18.855 -2.029 8.366 1.00 81.88 83 MET A C 1
ATOM 655 O O . MET A 1 83 ? 18.795 -3.260 8.455 1.00 81.88 83 MET A O 1
ATOM 659 N N . PRO A 1 84 ? 20.011 -1.413 8.057 1.00 84.00 84 PRO A N 1
ATOM 660 C CA . PRO A 1 84 ? 21.272 -2.140 8.024 1.00 84.00 84 PRO A CA 1
ATOM 661 C C . PRO A 1 84 ? 21.509 -2.874 9.352 1.00 84.00 84 PRO A C 1
ATOM 663 O O . PRO A 1 84 ? 21.3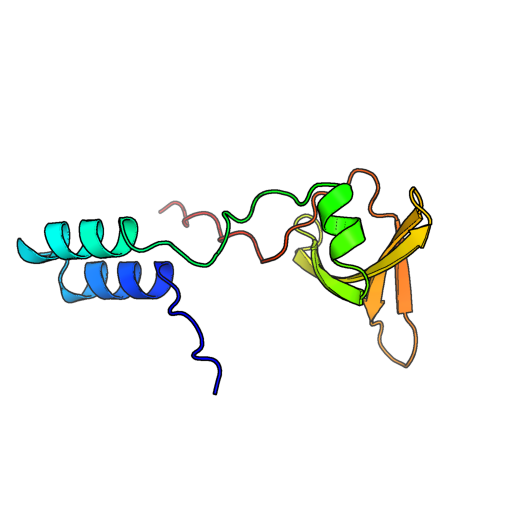35 -2.293 10.420 1.00 84.00 84 PRO A O 1
ATOM 666 N N . ILE A 1 85 ? 21.964 -4.130 9.263 1.00 72.75 85 ILE A N 1
ATOM 667 C CA . ILE A 1 85 ? 22.429 -4.952 10.395 1.00 72.75 85 ILE A CA 1
ATOM 668 C C . ILE A 1 85 ? 21.301 -5.354 11.364 1.00 72.75 85 ILE A C 1
ATOM 670 O O . ILE A 1 85 ? 21.217 -4.848 12.474 1.00 72.75 85 ILE A O 1
ATOM 674 N N . GLY A 1 86 ? 20.450 -6.306 10.964 1.00 76.25 86 GLY A N 1
ATOM 675 C CA . GL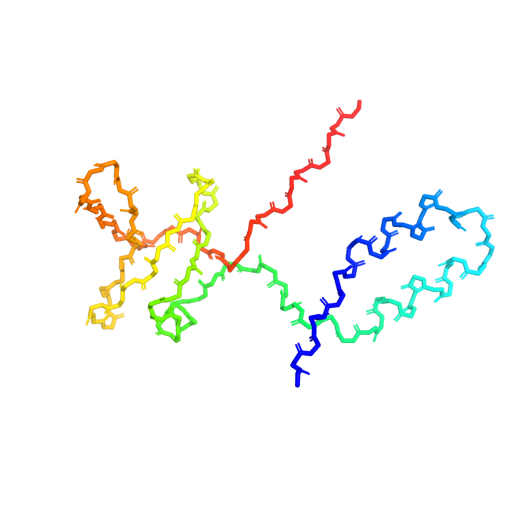Y A 1 86 ? 19.546 -7.049 11.866 1.00 76.25 86 GLY A CA 1
ATOM 676 C C . GLY A 1 86 ? 18.481 -6.234 12.617 1.00 76.25 86 GLY A C 1
ATOM 677 O O . GLY A 1 86 ? 17.686 -6.812 13.353 1.00 76.25 86 GLY A O 1
ATOM 678 N N . CYS A 1 87 ? 18.449 -4.918 12.431 1.00 80.44 87 CYS A N 1
ATOM 679 C CA . CYS A 1 87 ? 17.532 -4.004 13.088 1.00 80.44 87 CYS A CA 1
ATOM 680 C C . CYS A 1 87 ? 16.333 -3.708 12.187 1.00 80.44 87 CYS A C 1
ATOM 682 O O . CYS A 1 87 ? 16.448 -3.620 10.962 1.00 80.44 87 CYS A O 1
ATOM 684 N N . PHE A 1 88 ? 15.183 -3.490 12.812 1.00 84.56 88 PHE A N 1
ATOM 685 C CA . PHE A 1 88 ? 13.978 -3.024 12.145 1.00 84.56 88 PHE A CA 1
ATOM 686 C C . PHE A 1 88 ? 13.446 -1.784 12.855 1.00 84.56 88 PHE A C 1
ATOM 688 O O . PHE A 1 88 ? 13.572 -1.642 14.072 1.00 84.56 88 PHE A O 1
ATOM 695 N N . HIS A 1 89 ? 12.885 -0.869 12.075 1.00 88.06 89 HIS A N 1
ATOM 696 C CA . HIS A 1 89 ? 12.162 0.286 12.587 1.00 88.06 89 HIS A CA 1
ATOM 697 C C . HIS A 1 89 ? 10.678 0.070 12.309 1.00 88.06 89 HIS A C 1
ATOM 699 O O . HIS A 1 89 ? 10.323 -0.253 11.181 1.00 88.06 89 HIS A O 1
ATOM 705 N N . ALA A 1 90 ? 9.827 0.219 13.320 1.00 89.56 90 ALA A N 1
ATOM 706 C CA . ALA A 1 90 ? 8.378 0.174 13.168 1.00 89.56 90 ALA A CA 1
ATOM 707 C C . ALA A 1 90 ? 7.822 1.584 13.376 1.00 89.56 90 ALA A C 1
ATOM 709 O O . ALA A 1 90 ? 8.201 2.261 14.336 1.00 89.56 90 ALA A O 1
ATOM 710 N N . LYS A 1 91 ? 6.952 2.026 12.468 1.00 90.25 91 LYS A N 1
ATOM 711 C CA . LYS A 1 91 ? 6.301 3.335 12.526 1.00 90.25 91 LYS A CA 1
ATOM 712 C C . LYS A 1 91 ? 4.788 3.164 12.382 1.00 90.25 91 LYS A C 1
ATOM 714 O O . LYS A 1 91 ? 4.369 2.506 11.425 1.00 90.25 91 LYS A O 1
ATOM 719 N N . PRO A 1 92 ? 3.977 3.794 13.246 1.00 90.25 92 PRO A N 1
ATOM 720 C CA . PRO A 1 92 ? 2.528 3.742 13.119 1.00 90.25 92 PRO A CA 1
ATOM 721 C C . PRO A 1 92 ? 2.085 4.386 11.810 1.00 90.25 92 PRO A C 1
ATOM 723 O O . PRO A 1 92 ? 2.572 5.451 11.427 1.00 90.25 92 PRO A O 1
ATOM 726 N N . ILE A 1 93 ? 1.137 3.743 11.129 1.00 86.75 93 ILE A N 1
ATOM 727 C CA . ILE A 1 93 ? 0.656 4.182 9.808 1.00 86.75 93 ILE A CA 1
ATOM 728 C C . ILE A 1 93 ? -0.518 5.165 9.882 1.00 86.75 93 ILE A C 1
ATOM 730 O O . ILE A 1 93 ? -1.094 5.538 8.859 1.00 86.75 93 ILE A O 1
ATOM 734 N N . ILE A 1 94 ? -0.918 5.548 11.097 1.00 83.44 94 ILE A N 1
ATOM 735 C CA . ILE A 1 94 ? -2.086 6.391 11.350 1.00 83.44 94 ILE A CA 1
ATOM 736 C C . ILE A 1 94 ? -1.889 7.745 10.657 1.00 83.44 94 ILE A C 1
ATOM 738 O O . ILE A 1 94 ? -0.990 8.509 10.995 1.00 83.44 94 ILE A O 1
ATOM 742 N N . GLY A 1 95 ? -2.757 8.041 9.687 1.00 81.50 95 GLY A N 1
ATOM 743 C CA . GLY A 1 95 ? -2.721 9.283 8.909 1.00 81.50 95 GLY A CA 1
ATOM 744 C C . GLY A 1 95 ? -1.802 9.258 7.683 1.00 81.50 95 GLY A C 1
ATOM 745 O O . GLY A 1 95 ? -1.826 10.211 6.907 1.00 81.50 95 GLY A O 1
ATOM 746 N N . THR A 1 96 ? -1.048 8.181 7.454 1.00 85.81 96 THR A N 1
ATOM 747 C CA . THR A 1 96 ? -0.164 8.043 6.288 1.00 85.81 96 THR A CA 1
ATOM 748 C C . THR A 1 96 ? -0.893 7.379 5.123 1.00 85.81 96 THR A C 1
ATOM 750 O O . THR A 1 96 ? -1.582 6.370 5.281 1.00 85.81 96 THR A O 1
ATOM 753 N N . LYS A 1 97 ? -0.717 7.918 3.911 1.00 88.88 97 LYS A N 1
ATOM 754 C CA . LYS A 1 97 ? -1.262 7.298 2.695 1.00 88.88 97 LYS A CA 1
ATOM 755 C C . LYS A 1 97 ? -0.401 6.109 2.270 1.00 88.88 97 LYS A C 1
ATOM 757 O O . LYS A 1 97 ? 0.711 6.286 1.766 1.00 88.88 97 LYS A O 1
ATOM 762 N N . ILE A 1 98 ? -0.947 4.909 2.439 1.00 89.75 98 ILE A N 1
ATOM 763 C CA . ILE A 1 98 ? -0.307 3.650 2.054 1.00 89.75 98 ILE A CA 1
ATOM 764 C C . ILE A 1 98 ? -0.969 3.084 0.806 1.00 89.75 98 ILE A C 1
ATOM 766 O O . ILE A 1 98 ? -2.187 3.106 0.667 1.00 89.75 98 ILE A O 1
ATOM 770 N N . TYR A 1 99 ? -0.153 2.555 -0.095 1.00 90.25 99 TYR A N 1
ATOM 771 C CA . TYR A 1 99 ? -0.576 1.994 -1.366 1.00 90.25 99 TYR A CA 1
ATOM 772 C C . TYR A 1 99 ? -0.072 0.566 -1.499 1.00 90.25 99 TYR A C 1
ATOM 774 O O . TYR A 1 99 ? 0.887 0.150 -0.851 1.00 90.25 99 TYR A O 1
ATOM 782 N N . ARG A 1 100 ? -0.699 -0.203 -2.384 1.00 84.44 100 ARG A N 1
ATOM 783 C CA . ARG A 1 100 ? -0.217 -1.553 -2.694 1.00 84.44 100 ARG A CA 1
ATOM 784 C C . ARG A 1 100 ? 0.998 -1.508 -3.634 1.00 84.44 100 ARG A C 1
ATOM 786 O O . ARG A 1 100 ? 1.785 -2.446 -3.649 1.00 84.44 100 ARG A O 1
ATOM 793 N N . HIS A 1 101 ? 1.124 -0.444 -4.432 1.00 82.88 101 HIS A N 1
ATOM 794 C CA . HIS A 1 101 ? 2.158 -0.271 -5.457 1.00 82.88 101 HIS A CA 1
ATOM 795 C C . HIS A 1 101 ? 2.687 1.177 -5.449 1.00 82.88 101 HIS A C 1
ATOM 797 O O . HIS A 1 101 ? 2.001 2.067 -4.936 1.00 82.88 101 HIS A O 1
ATOM 803 N N . PRO A 1 102 ? 3.862 1.447 -6.045 1.00 82.62 102 PRO A N 1
ATOM 804 C CA . PRO A 1 102 ? 4.342 2.805 -6.262 1.00 82.62 102 PRO A CA 1
ATOM 805 C C . PRO A 1 102 ? 3.355 3.623 -7.093 1.00 82.62 102 PRO A C 1
ATOM 807 O O . PRO A 1 102 ? 2.705 3.098 -8.001 1.00 82.62 102 PRO A O 1
ATOM 810 N N . LEU A 1 103 ? 3.235 4.912 -6.778 1.00 78.94 103 LEU A N 1
ATOM 811 C CA . LEU A 1 103 ? 2.480 5.835 -7.619 1.00 78.94 103 LEU A CA 1
ATOM 812 C C . LEU A 1 103 ? 3.237 6.041 -8.941 1.00 78.94 103 LEU A C 1
ATOM 814 O O . LEU A 1 103 ? 4.469 6.090 -8.914 1.00 78.94 103 LEU A O 1
ATOM 818 N N . PRO A 1 104 ? 2.533 6.149 -10.083 1.00 72.62 104 PRO A N 1
ATOM 819 C CA . PRO A 1 104 ? 3.175 6.514 -11.338 1.00 72.62 104 PRO A CA 1
ATOM 820 C C . PRO A 1 104 ? 3.864 7.871 -11.174 1.00 72.62 104 PRO A C 1
ATOM 822 O O . PRO A 1 104 ? 3.315 8.775 -10.539 1.00 72.62 104 PRO A O 1
ATOM 825 N N . GLU A 1 105 ? 5.072 7.998 -11.719 1.00 66.94 105 GLU A N 1
ATOM 826 C CA . GLU A 1 105 ? 5.754 9.288 -11.756 1.00 66.94 105 GLU A CA 1
ATOM 827 C C . GLU A 1 105 ? 4.896 10.273 -12.565 1.00 66.94 105 GLU A C 1
ATOM 829 O O . GLU A 1 105 ? 4.310 9.874 -13.581 1.00 66.94 105 GLU A O 1
ATOM 834 N N . PRO A 1 106 ? 4.741 11.525 -12.095 1.00 67.12 106 PRO A N 1
ATOM 835 C CA . PRO A 1 106 ? 4.036 12.532 -12.872 1.00 67.12 106 PRO A CA 1
ATOM 836 C C . PRO A 1 106 ? 4.729 12.681 -14.235 1.00 67.12 106 PRO A C 1
ATOM 838 O O . PRO A 1 106 ? 5.951 12.529 -14.301 1.00 67.12 106 PRO A O 1
ATOM 841 N N . PRO A 1 107 ? 3.974 12.939 -15.318 1.00 61.44 107 PRO A N 1
ATOM 842 C CA . PRO A 1 107 ? 4.583 13.189 -16.617 1.00 61.44 107 PRO A CA 1
ATOM 843 C C . PRO A 1 107 ? 5.568 14.354 -16.485 1.00 61.44 107 PRO A C 1
ATOM 845 O O . PRO A 1 107 ? 5.230 15.371 -15.880 1.00 61.44 107 PRO A O 1
ATOM 848 N N . GLU A 1 108 ? 6.785 14.174 -17.001 1.00 58.72 108 GLU A N 1
ATOM 849 C CA . GLU A 1 108 ? 7.762 15.257 -17.108 1.00 58.72 108 GLU A CA 1
ATOM 850 C C . GLU A 1 108 ? 7.106 16.382 -17.928 1.00 58.72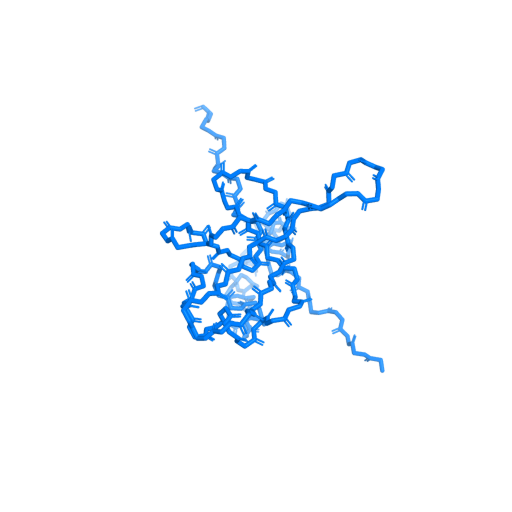 108 GLU A C 1
ATOM 852 O O . GLU A 1 108 ? 6.639 16.145 -19.043 1.00 58.72 108 GLU A O 1
ATOM 857 N N . GLU A 1 109 ? 6.954 17.568 -17.332 1.00 55.47 109 GLU A N 1
ATOM 858 C CA . GLU A 1 109 ? 6.506 18.756 -18.060 1.00 55.47 109 GLU A CA 1
ATOM 859 C C . GLU A 1 109 ? 7.661 19.199 -18.972 1.00 55.47 109 GLU A C 1
ATOM 861 O O . GLU A 1 109 ? 8.705 19.618 -18.469 1.00 55.47 109 GLU A O 1
ATOM 866 N N . ASP A 1 110 ? 7.480 19.039 -20.289 1.00 47.09 110 ASP A N 1
ATOM 867 C CA . ASP A 1 110 ? 8.362 19.573 -21.343 1.00 47.09 110 ASP A CA 1
ATOM 868 C C . ASP A 1 110 ? 8.308 21.113 -21.422 1.00 47.09 110 ASP A C 1
ATOM 870 O O . ASP A 1 110 ? 7.186 21.680 -21.395 1.00 47.09 110 ASP A O 1
#

Sequence (110 aa):
MKVRPIDANKLLRVLNSNFGHTGGAAVMKQLIEAQPTLTKPNEPLTMKELREMNGQPVWLAEEKVWALLQVWDDDNIDAVFSMPIGCFHAKPIIGTKIYRHPLPEPPEED

Foldseek 3Di:
DDDDDDDLVVVLVCLCVPPVPDPCSVVVNVVSVPPPPPDDPFFFDDLVVLVVQAQHWKAFAVVRDIFGWHDPDSQFIWTWDDDPDPDIDTDGCVPTRITRDYDDDDPPDD